Protein AF-A0A3P6GLX1-F1 (afdb_monomer)

Mean predicted aligned error: 12.39 Å

Radius of gyration: 55.73 Å; Cα contacts (8 Å, |Δi|>4): 19; chains: 1; bounding box: 108×52×129 Å

Organism: Brassica oleracea (NCBI:txid3712)

pLDDT: mean 86.8, std 13.29, range [44.25, 98.5]

Solvent-accessible surface area (backbone atoms only — not comparable to full-atom values): 8611 Å² total; per-residue (Å²): 135,62,63,68,69,73,46,64,57,94,87,66,90,51,85,85,71,49,76,80,91,70,99,66,77,58,97,87,57,76,80,86,78,82,82,73,90,82,83,82,83,84,66,81,52,72,65,57,53,51,51,52,54,51,50,52,46,57,52,50,53,51,53,50,52,55,50,51,52,52,53,49,53,56,50,50,51,55,52,49,56,49,60,71,50,43,64,61,55,50,51,57,48,50,55,50,49,55,55,52,49,50,55,49,50,56,49,48,56,64,70,42,75,82,54,86,93,62,95,45,71,69,58,49,50,49,51,54,49,49,66,73,63,61,77,129

Secondary structure (DSSP, 8-state):
--HHHHS--TT--SGGG---------TT-------S------SPPHHHHHHHHHHHHHHHHHHHHHHHHHHHHHHHHHHHHHHHHHHHHHHHHHHHHHHHHHHHHHHHHHHGGG-TT-S-HHHHHHHHHHHHHT--

Sequence (136 aa):
MTEAMIRKKPGMASVKDMPLLQDGPPPGGFAPVRYARRISNTGPSAMAIFLTVSGAFAWGMYQVGLGNKIRRALKEEKYAARRAILPILQAEEDERFVSEWKKYLDYEADVMKGCSGMESWRECLQFWSLDATGYW

Nearest PDB structures (foldseek):
  7a24-assembly1_Z  TM=6.753E-01  e=3.602E-14  Brassica oleracea
  8e73-assembly1_AM  TM=7.125E-01  e=2.327E-12  Vigna radiata

InterPro domains:
  IPR009346 GRIM-19 [PF06212] (20-118)
  IPR009346 GRIM-19 [PTHR12966] (12-120)

Structure (mmCIF, N/CA/C/O backbone):
data_AF-A0A3P6GLX1-F1
#
_entry.id   AF-A0A3P6GLX1-F1
#
loop_
_atom_site.group_PDB
_atom_site.id
_atom_site.type_symbol
_atom_site.label_atom_id
_atom_site.label_alt_id
_atom_site.label_comp_id
_atom_site.label_asym_id
_atom_site.label_entity_id
_atom_site.label_seq_id
_atom_site.pdbx_PDB_ins_code
_atom_site.Cartn_x
_atom_site.Cartn_y
_atom_site.Cartn_z
_atom_site.occupancy
_atom_site.B_iso_or_equiv
_atom_site.auth_seq_id
_atom_site.auth_comp_id
_atom_site.auth_asym_id
_atom_site.auth_atom_id
_atom_site.pdbx_PDB_model_num
ATOM 1 N N . MET A 1 1 ? 76.622 6.022 -59.044 1.00 57.56 1 MET A N 1
ATOM 2 C CA . MET A 1 1 ? 76.661 4.868 -59.978 1.00 57.56 1 MET A CA 1
ATOM 3 C C . MET A 1 1 ? 77.091 3.552 -59.304 1.00 57.56 1 MET A C 1
ATOM 5 O O . MET A 1 1 ? 77.441 2.615 -60.003 1.00 57.56 1 MET A O 1
ATOM 9 N N . THR A 1 2 ? 77.049 3.429 -57.970 1.00 74.19 2 THR A N 1
ATOM 10 C CA . THR A 1 2 ? 77.425 2.195 -57.240 1.00 74.19 2 THR A CA 1
ATOM 11 C C . THR A 1 2 ? 76.228 1.298 -56.919 1.00 74.19 2 THR A C 1
ATOM 13 O O . THR A 1 2 ? 76.377 0.087 -56.790 1.00 74.19 2 THR A O 1
ATOM 16 N N . GLU A 1 3 ? 75.020 1.862 -56.860 1.00 72.12 3 GLU A N 1
ATOM 17 C CA . GLU A 1 3 ? 73.797 1.122 -56.519 1.00 72.12 3 GLU A CA 1
ATOM 18 C C . GLU A 1 3 ? 73.474 -0.007 -57.506 1.00 72.12 3 GLU A C 1
ATOM 20 O O . GLU A 1 3 ? 72.994 -1.062 -57.096 1.00 72.12 3 GLU A O 1
ATOM 25 N N . ALA A 1 4 ? 73.823 0.167 -58.786 1.00 71.56 4 ALA A N 1
ATOM 26 C CA . ALA A 1 4 ? 73.645 -0.853 -59.819 1.00 71.56 4 ALA A CA 1
ATOM 27 C C . ALA A 1 4 ? 74.522 -2.100 -59.607 1.00 71.56 4 ALA A C 1
ATOM 29 O O . ALA A 1 4 ? 74.173 -3.182 -60.073 1.00 71.56 4 ALA A O 1
ATOM 30 N N . MET A 1 5 ? 75.644 -1.969 -58.892 1.00 76.25 5 MET A N 1
ATOM 31 C CA . MET A 1 5 ? 76.493 -3.107 -58.529 1.00 76.25 5 MET A CA 1
ATOM 32 C C . MET A 1 5 ? 75.988 -3.819 -57.270 1.00 76.25 5 MET A C 1
ATOM 34 O O . MET A 1 5 ? 76.141 -5.032 -57.158 1.00 76.25 5 MET A O 1
ATOM 38 N N . ILE A 1 6 ? 75.367 -3.078 -56.347 1.00 80.94 6 ILE A N 1
ATOM 39 C CA . ILE A 1 6 ? 74.858 -3.595 -55.069 1.00 80.94 6 ILE A CA 1
ATOM 40 C C . ILE A 1 6 ? 73.544 -4.363 -55.276 1.00 80.94 6 ILE A C 1
ATOM 42 O O . ILE A 1 6 ? 73.392 -5.481 -54.792 1.00 80.94 6 ILE A O 1
ATOM 46 N N . ARG A 1 7 ? 72.592 -3.797 -56.028 1.00 77.81 7 ARG A N 1
ATOM 47 C CA . ARG A 1 7 ? 71.271 -4.392 -56.306 1.00 77.81 7 ARG A CA 1
ATOM 48 C C . ARG A 1 7 ? 71.277 -5.153 -57.632 1.00 77.81 7 ARG A C 1
ATOM 50 O O . ARG A 1 7 ? 70.503 -4.873 -58.543 1.00 77.81 7 ARG A O 1
ATOM 57 N N . LYS A 1 8 ? 72.208 -6.091 -57.774 1.00 74.38 8 LYS A N 1
ATOM 58 C CA . LYS A 1 8 ? 72.431 -6.809 -59.031 1.00 74.38 8 LYS A CA 1
ATOM 59 C C . LYS A 1 8 ? 71.463 -7.988 -59.178 1.00 74.38 8 LYS A C 1
ATOM 61 O O . LYS A 1 8 ? 71.484 -8.912 -58.372 1.00 74.38 8 LYS A O 1
ATOM 66 N N . LYS A 1 9 ? 70.674 -7.996 -60.257 1.00 76.44 9 LYS A N 1
ATOM 67 C CA . LYS A 1 9 ? 69.899 -9.163 -60.718 1.00 76.44 9 LYS A CA 1
ATOM 68 C C . LYS A 1 9 ? 70.567 -9.757 -61.971 1.00 76.44 9 LYS A C 1
ATOM 70 O O . LYS A 1 9 ? 70.941 -8.986 -62.860 1.00 76.44 9 LYS A O 1
ATOM 75 N N . PRO A 1 10 ? 70.762 -11.085 -62.076 1.00 78.38 10 PRO A N 1
ATOM 76 C CA . PRO A 1 10 ? 71.322 -11.689 -63.287 1.00 78.38 10 PRO A CA 1
ATOM 77 C C . PRO A 1 10 ? 70.391 -11.441 -64.489 1.00 78.38 10 PRO A C 1
ATOM 79 O O . PRO A 1 10 ? 69.187 -11.666 -64.386 1.00 78.38 10 PRO A O 1
ATOM 82 N N . GLY A 1 11 ? 70.942 -10.953 -65.609 1.00 79.50 11 GLY A N 1
ATOM 83 C CA . GLY A 1 11 ? 70.190 -10.662 -66.844 1.00 79.50 11 GLY A CA 1
ATOM 84 C C . GLY A 1 11 ? 69.622 -9.238 -66.983 1.00 79.50 11 GLY A C 1
ATOM 85 O O . GLY A 1 11 ? 68.794 -9.003 -67.855 1.00 79.50 11 GLY A O 1
ATOM 86 N N . MET A 1 12 ? 70.037 -8.284 -66.143 1.00 75.19 12 MET A N 1
ATOM 87 C CA . MET A 1 12 ? 69.577 -6.888 -66.205 1.00 75.19 12 MET A CA 1
ATOM 88 C C . MET A 1 12 ? 70.183 -6.136 -67.409 1.00 75.19 12 MET A C 1
ATOM 90 O O . MET A 1 12 ? 71.401 -5.978 -67.479 1.00 75.19 12 MET A O 1
ATOM 94 N N . ALA A 1 13 ? 69.349 -5.655 -68.339 1.00 78.75 13 ALA A N 1
ATOM 95 C CA . ALA A 1 13 ? 69.786 -4.908 -69.529 1.00 78.75 13 ALA A CA 1
ATOM 96 C C . ALA A 1 13 ? 69.847 -3.382 -69.308 1.00 78.75 13 ALA A C 1
ATOM 98 O O . ALA A 1 13 ? 70.565 -2.677 -70.016 1.00 78.75 13 ALA A O 1
ATOM 99 N N . SER A 1 14 ? 69.106 -2.862 -68.323 1.00 80.12 14 SER A N 1
ATOM 100 C CA . SER A 1 14 ? 69.012 -1.433 -68.015 1.00 80.12 14 SER A CA 1
ATOM 101 C C . SER A 1 14 ? 68.905 -1.186 -66.512 1.00 80.12 14 SER A C 1
ATOM 103 O O . SER A 1 14 ? 68.399 -2.016 -65.763 1.00 80.12 14 SER A O 1
ATOM 105 N N . VAL A 1 15 ? 69.325 -0.002 -66.062 1.00 78.69 15 VAL A N 1
ATOM 106 C CA . VAL A 1 15 ? 69.258 0.428 -64.651 1.00 78.69 15 VAL A CA 1
ATOM 107 C C . VAL A 1 15 ? 67.816 0.442 -64.108 1.00 78.69 15 VAL A C 1
ATOM 109 O O . VAL A 1 15 ? 67.621 0.344 -62.901 1.00 78.69 15 VAL A O 1
ATOM 112 N N . LYS A 1 16 ? 66.801 0.525 -64.981 1.00 79.31 16 LYS A N 1
ATOM 113 C CA . LYS A 1 16 ? 65.377 0.548 -64.601 1.00 79.31 16 LYS A CA 1
ATOM 114 C C . LYS A 1 16 ? 64.847 -0.792 -64.077 1.00 79.31 16 LYS A C 1
ATOM 116 O O . LYS A 1 16 ? 63.905 -0.787 -63.296 1.00 79.31 16 LYS A O 1
ATOM 121 N N . ASP A 1 17 ? 65.468 -1.909 -64.452 1.00 78.19 17 ASP A N 1
ATOM 122 C CA . ASP A 1 17 ? 65.006 -3.263 -64.099 1.00 78.19 17 ASP A CA 1
ATOM 123 C C . ASP A 1 17 ? 65.614 -3.775 -62.781 1.00 78.19 17 ASP A C 1
ATOM 125 O O . ASP A 1 17 ? 65.635 -4.975 -62.487 1.00 78.19 17 ASP A O 1
ATOM 129 N N . MET A 1 18 ? 66.152 -2.851 -61.986 1.00 81.12 18 MET A N 1
ATOM 130 C CA . MET A 1 18 ? 66.782 -3.133 -60.709 1.00 81.12 18 MET A CA 1
ATOM 131 C C . MET A 1 18 ? 65.745 -3.659 -59.702 1.00 81.12 18 MET A C 1
ATOM 133 O O . MET A 1 18 ? 64.673 -3.069 -59.560 1.00 81.12 18 MET A O 1
ATOM 137 N N . PRO A 1 19 ? 66.037 -4.749 -58.970 1.00 81.31 19 PRO A N 1
ATOM 138 C CA . PRO A 1 19 ? 65.119 -5.287 -57.977 1.00 81.31 19 PRO A CA 1
ATOM 139 C C . PRO A 1 19 ? 64.923 -4.286 -56.833 1.00 81.31 19 PRO A C 1
ATOM 141 O O . PRO A 1 19 ? 65.879 -3.879 -56.169 1.00 81.31 19 PRO A O 1
ATOM 144 N N . LEU A 1 20 ? 63.665 -3.923 -56.595 1.00 82.38 20 LEU A N 1
ATOM 145 C CA . LEU A 1 20 ? 63.241 -3.065 -55.498 1.00 82.38 20 LEU A CA 1
ATOM 146 C C . LEU A 1 20 ? 62.223 -3.833 -54.653 1.00 82.38 20 LEU A C 1
ATOM 148 O O . LEU A 1 20 ? 61.049 -3.919 -55.001 1.00 82.38 20 LEU A O 1
ATOM 152 N N . LEU A 1 21 ? 62.695 -4.425 -53.558 1.00 82.75 21 LEU A N 1
ATOM 153 C CA . LEU A 1 21 ? 61.842 -5.057 -52.558 1.00 82.75 21 LEU A CA 1
ATOM 154 C C . LEU A 1 21 ? 61.675 -4.059 -51.412 1.00 82.75 21 LEU A C 1
ATOM 156 O O . LEU A 1 21 ? 62.609 -3.827 -50.648 1.00 82.75 21 LEU A O 1
ATOM 160 N N . GLN A 1 22 ? 60.522 -3.398 -51.383 1.00 87.38 22 GLN A N 1
ATOM 161 C CA . GLN A 1 22 ? 60.124 -2.474 -50.323 1.00 87.38 22 GLN A CA 1
ATOM 162 C C . GLN A 1 22 ? 59.045 -3.128 -49.467 1.00 87.38 22 GLN A C 1
ATOM 164 O O . GLN A 1 22 ? 58.213 -3.874 -49.988 1.00 87.38 22 GLN A O 1
ATOM 169 N N . ASP A 1 23 ? 59.040 -2.816 -48.173 1.00 88.31 23 ASP A N 1
ATOM 170 C CA . ASP A 1 23 ? 57.949 -3.206 -47.289 1.00 88.31 23 ASP A CA 1
ATOM 171 C C . ASP A 1 23 ? 56.679 -2.467 -47.718 1.00 88.31 23 ASP A C 1
ATOM 173 O O . ASP A 1 23 ? 56.589 -1.239 -47.657 1.00 88.31 23 ASP A O 1
ATOM 177 N N . GLY A 1 24 ? 55.705 -3.227 -48.205 1.00 86.69 24 GLY A N 1
ATOM 178 C CA . GLY A 1 24 ? 54.438 -2.716 -48.702 1.00 86.69 24 GLY A CA 1
ATOM 179 C C . GLY A 1 24 ? 53.264 -3.501 -48.132 1.00 86.69 24 GLY A C 1
ATOM 180 O O . GLY A 1 24 ? 53.444 -4.609 -47.616 1.00 86.69 24 GLY A O 1
ATOM 181 N N . PRO A 1 25 ? 52.041 -2.950 -48.211 1.00 88.50 25 PRO A N 1
ATOM 182 C CA . PRO A 1 25 ? 50.855 -3.721 -47.884 1.00 88.50 25 PRO A CA 1
ATOM 183 C C . PRO A 1 25 ? 50.773 -4.955 -48.798 1.00 88.50 25 PRO A C 1
ATOM 185 O O . PRO A 1 25 ? 51.191 -4.891 -49.960 1.00 88.50 25 PRO A O 1
ATOM 188 N N . PRO A 1 26 ? 50.221 -6.077 -48.304 1.00 90.00 26 PRO A N 1
ATOM 189 C CA . PRO A 1 26 ? 50.026 -7.257 -49.131 1.00 90.00 26 PRO A CA 1
ATOM 190 C C . PRO A 1 26 ? 49.143 -6.914 -50.343 1.00 90.00 26 PRO A C 1
ATOM 192 O O . PRO A 1 26 ? 48.300 -6.011 -50.254 1.00 90.00 26 PRO A O 1
ATOM 195 N N . PRO A 1 27 ? 49.293 -7.625 -51.475 1.00 85.00 27 PRO A N 1
ATOM 196 C CA . PRO A 1 27 ? 48.411 -7.446 -52.622 1.00 85.00 27 PRO A CA 1
ATOM 197 C C . PRO A 1 27 ? 46.969 -7.773 -52.197 1.00 85.00 27 PRO A C 1
ATOM 199 O O . PRO A 1 27 ? 46.638 -8.927 -51.948 1.00 85.00 27 PRO A O 1
ATOM 202 N N . GLY A 1 28 ? 46.133 -6.739 -52.045 1.00 89.31 28 GLY A N 1
ATOM 203 C CA . GLY A 1 28 ? 44.780 -6.831 -51.470 1.00 89.31 28 GLY A CA 1
ATOM 204 C C . GLY A 1 28 ? 44.517 -5.920 -50.260 1.00 89.31 28 GLY A C 1
ATOM 205 O O . GLY A 1 28 ? 43.362 -5.730 -49.891 1.00 89.31 28 GLY A O 1
ATOM 206 N N . GLY A 1 29 ? 45.552 -5.298 -49.684 1.00 90.38 29 GLY A N 1
ATOM 207 C CA . GLY A 1 29 ? 45.422 -4.351 -48.570 1.00 90.38 29 GLY A CA 1
ATOM 208 C C . GLY A 1 29 ? 45.100 -5.003 -47.216 1.00 90.38 29 GLY A C 1
ATOM 209 O O . GLY A 1 29 ? 45.046 -6.223 -47.084 1.00 90.38 29 GLY A O 1
ATOM 210 N N . PHE A 1 30 ? 44.911 -4.177 -46.181 1.00 90.38 30 PHE A N 1
ATOM 211 C CA . PHE A 1 30 ? 44.520 -4.638 -44.842 1.00 90.38 30 PHE A CA 1
ATOM 212 C C . PHE A 1 30 ? 43.000 -4.666 -44.678 1.00 90.38 30 PHE A C 1
ATOM 214 O O . PHE A 1 30 ? 42.277 -3.890 -45.304 1.00 90.38 30 PHE A O 1
ATOM 221 N N . ALA A 1 31 ? 42.517 -5.529 -43.782 1.00 92.06 31 ALA A N 1
ATOM 222 C CA . ALA A 1 31 ? 41.110 -5.544 -43.407 1.00 92.06 31 ALA A CA 1
ATOM 223 C C . ALA A 1 31 ? 40.671 -4.162 -42.877 1.00 92.06 31 ALA A C 1
ATOM 225 O O . ALA A 1 31 ? 41.442 -3.501 -42.172 1.00 92.06 31 ALA A O 1
ATOM 226 N N . PRO A 1 32 ? 39.438 -3.718 -43.177 1.00 91.50 32 PRO A N 1
ATOM 227 C CA . PRO A 1 32 ? 38.964 -2.409 -42.756 1.00 91.50 32 PRO A CA 1
ATOM 228 C C . PRO A 1 32 ? 38.862 -2.345 -41.229 1.00 91.50 32 PRO A C 1
ATOM 230 O O . PRO A 1 32 ? 37.981 -2.949 -40.610 1.00 91.50 32 PRO A O 1
ATOM 233 N N . VAL A 1 33 ? 39.764 -1.582 -40.615 1.00 92.69 33 VAL A N 1
ATOM 234 C CA . VAL A 1 33 ? 39.764 -1.350 -39.171 1.00 92.69 33 VAL A CA 1
ATOM 235 C C . VAL A 1 33 ? 38.644 -0.373 -38.829 1.00 92.69 33 VAL A C 1
ATOM 237 O O . VAL A 1 33 ? 38.583 0.756 -39.319 1.00 92.69 33 VAL A O 1
ATOM 240 N N . ARG A 1 34 ? 37.726 -0.807 -37.967 1.00 90.88 34 ARG A N 1
ATOM 241 C CA . ARG A 1 34 ? 36.611 0.026 -37.513 1.00 90.88 34 ARG A CA 1
ATOM 242 C C . ARG A 1 34 ? 37.109 0.945 -36.401 1.00 90.88 34 ARG A C 1
ATOM 244 O O . ARG A 1 34 ? 37.342 0.492 -35.289 1.00 90.88 34 ARG A O 1
ATOM 251 N N . TYR A 1 35 ? 37.244 2.230 -36.703 1.00 91.88 35 TYR A N 1
ATOM 252 C CA . TYR A 1 35 ? 37.745 3.239 -35.762 1.00 91.88 35 TYR A CA 1
ATOM 253 C C . TYR A 1 35 ? 36.630 3.943 -34.968 1.00 91.88 35 TYR A C 1
ATOM 255 O O . TYR A 1 35 ? 36.879 4.533 -33.920 1.00 91.88 35 TYR A O 1
ATOM 263 N N . ALA A 1 36 ? 35.389 3.902 -35.464 1.00 94.81 36 ALA A N 1
ATOM 264 C CA . ALA A 1 36 ? 34.270 4.617 -34.862 1.00 94.81 36 ALA A CA 1
ATOM 265 C C . ALA A 1 36 ? 33.631 3.843 -33.700 1.00 94.81 36 ALA A C 1
ATOM 267 O O . ALA A 1 36 ? 33.381 2.636 -33.787 1.00 94.81 36 ALA A O 1
ATOM 268 N N . ARG A 1 37 ? 33.275 4.577 -32.639 1.00 93.19 37 ARG A N 1
ATOM 269 C CA . ARG A 1 37 ? 32.518 4.045 -31.502 1.00 93.19 37 ARG A CA 1
ATOM 270 C C . ARG A 1 37 ? 31.100 3.657 -31.936 1.00 93.19 37 ARG A C 1
ATOM 272 O O . ARG A 1 37 ? 30.406 4.443 -32.572 1.00 93.19 37 ARG A O 1
ATOM 279 N N . ARG A 1 38 ? 30.647 2.466 -31.531 1.00 90.06 38 ARG A N 1
ATOM 280 C CA . ARG A 1 38 ? 29.269 1.989 -31.732 1.00 90.06 38 ARG A CA 1
ATOM 281 C C . ARG A 1 38 ? 28.636 1.652 -30.392 1.00 90.06 38 ARG A C 1
ATOM 283 O O . ARG A 1 38 ? 28.861 0.573 -29.860 1.00 90.06 38 ARG A O 1
ATOM 290 N N . ILE A 1 39 ? 27.863 2.592 -29.858 1.00 91.75 39 ILE A N 1
ATOM 291 C CA . ILE A 1 39 ? 27.000 2.348 -28.701 1.00 91.75 39 ILE A CA 1
ATOM 292 C C . ILE A 1 39 ? 25.615 2.013 -29.246 1.00 91.75 39 ILE A C 1
ATOM 294 O O . ILE A 1 39 ? 25.024 2.803 -29.981 1.00 91.75 39 ILE A O 1
ATOM 298 N N . SER A 1 40 ? 25.120 0.821 -28.931 1.00 89.44 40 SER A N 1
ATOM 299 C CA . SER A 1 40 ? 23.777 0.390 -29.305 1.00 89.44 40 SER A CA 1
ATOM 300 C C . SER A 1 40 ? 22.745 0.967 -28.337 1.00 89.44 40 SER A C 1
ATOM 302 O O . SER A 1 40 ? 22.758 0.633 -27.156 1.00 89.44 40 SER A O 1
ATOM 304 N N . ASN A 1 41 ? 21.804 1.762 -28.846 1.00 88.62 41 ASN A N 1
ATOM 305 C CA . ASN A 1 41 ? 20.640 2.234 -28.089 1.00 88.62 41 ASN A CA 1
ATOM 306 C C . ASN A 1 41 ? 19.436 1.304 -28.306 1.00 88.62 41 ASN A C 1
ATOM 308 O O . ASN A 1 41 ? 18.339 1.752 -28.622 1.00 88.62 41 ASN A O 1
ATOM 312 N N . THR A 1 42 ? 19.640 -0.006 -28.174 1.00 88.88 42 THR A N 1
ATOM 313 C CA . THR A 1 42 ? 18.614 -1.045 -28.396 1.00 88.88 42 THR A CA 1
ATOM 314 C C . THR A 1 42 ? 17.666 -1.217 -27.203 1.00 88.88 42 THR A C 1
ATOM 316 O O . THR A 1 42 ? 17.112 -2.293 -26.994 1.00 88.88 42 THR A O 1
ATOM 319 N N . GLY A 1 43 ? 17.501 -0.171 -26.391 1.00 92.94 43 GLY A N 1
ATOM 320 C CA . GLY A 1 43 ? 16.549 -0.162 -25.288 1.00 92.94 43 GLY A CA 1
ATOM 321 C C . GLY A 1 43 ? 15.103 -0.022 -25.777 1.00 92.94 43 GLY A C 1
ATOM 322 O O . GLY A 1 43 ? 14.868 0.391 -26.917 1.00 92.94 43 GLY A O 1
ATOM 323 N N . PRO A 1 44 ? 14.121 -0.344 -24.919 1.00 92.88 44 PRO A N 1
ATOM 324 C CA . PRO A 1 44 ? 12.722 -0.085 -25.221 1.00 92.88 44 PRO A CA 1
ATOM 325 C C . PRO A 1 44 ? 12.503 1.409 -25.480 1.00 92.88 44 PRO A C 1
ATOM 327 O O . PRO A 1 44 ? 13.110 2.269 -24.838 1.00 92.88 44 PRO A O 1
ATOM 330 N N . SER A 1 45 ? 11.625 1.717 -26.435 1.00 95.06 45 SER A N 1
ATOM 331 C CA . SER A 1 45 ? 11.277 3.100 -26.754 1.00 95.06 45 SER A CA 1
ATOM 332 C C . SER A 1 45 ? 10.650 3.797 -25.540 1.00 95.06 45 SER A C 1
ATOM 334 O O . SER A 1 45 ? 10.026 3.155 -24.692 1.00 95.06 45 SER A O 1
ATOM 336 N N . ALA A 1 46 ? 10.768 5.125 -25.467 1.00 95.00 46 ALA A N 1
ATOM 337 C CA . ALA A 1 46 ? 10.205 5.907 -24.361 1.00 95.00 46 ALA A CA 1
ATOM 338 C C . ALA A 1 46 ?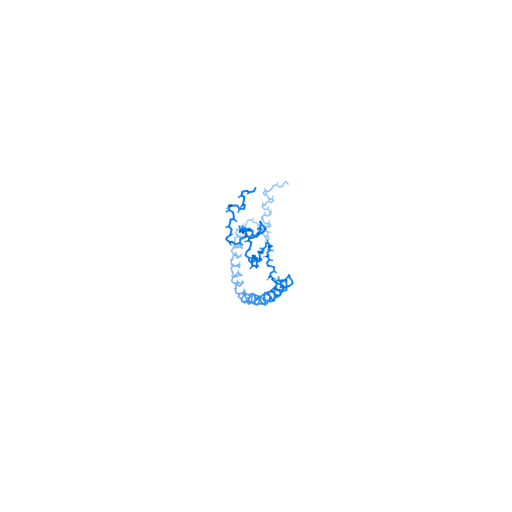 8.705 5.624 -24.149 1.00 95.00 46 ALA A C 1
ATOM 340 O O . ALA A 1 46 ? 8.250 5.458 -23.019 1.00 95.00 46 ALA A O 1
ATOM 341 N N . MET A 1 47 ? 7.955 5.480 -25.245 1.00 97.25 47 MET A N 1
ATOM 342 C CA . MET A 1 47 ? 6.535 5.132 -25.200 1.00 97.25 47 MET A CA 1
ATOM 343 C C . MET A 1 47 ? 6.287 3.723 -24.665 1.00 97.25 47 MET A C 1
ATOM 345 O O . MET A 1 47 ? 5.352 3.534 -23.893 1.00 97.25 47 MET A O 1
ATOM 349 N N . ALA A 1 48 ? 7.121 2.742 -25.022 1.00 96.88 48 ALA A N 1
ATOM 350 C CA . ALA A 1 48 ? 6.988 1.390 -24.488 1.00 96.88 48 ALA A CA 1
ATOM 351 C C . ALA A 1 48 ? 7.179 1.377 -22.964 1.00 96.88 48 ALA A C 1
ATOM 353 O O . ALA A 1 48 ? 6.385 0.766 -22.250 1.00 96.88 48 ALA A O 1
ATOM 354 N N . ILE A 1 49 ? 8.174 2.110 -22.454 1.00 97.44 49 ILE A N 1
ATOM 355 C CA . ILE A 1 49 ? 8.405 2.248 -21.009 1.00 97.44 49 ILE A CA 1
ATOM 356 C C . ILE A 1 49 ? 7.199 2.923 -20.345 1.00 97.44 49 ILE A C 1
ATOM 358 O O . ILE A 1 49 ? 6.659 2.402 -19.370 1.00 97.44 49 ILE A O 1
ATOM 362 N N . PHE A 1 50 ? 6.738 4.046 -20.900 1.00 97.75 50 PHE A N 1
ATOM 363 C CA . PHE A 1 50 ? 5.622 4.806 -20.342 1.00 97.75 50 PHE A CA 1
ATOM 364 C C . PHE A 1 50 ? 4.327 3.989 -20.277 1.00 97.75 50 PHE A C 1
ATOM 366 O O . PHE A 1 50 ? 3.667 3.964 -19.238 1.00 97.75 50 PHE A O 1
ATOM 373 N N . LEU A 1 51 ? 3.976 3.286 -21.356 1.00 98.25 51 LEU A N 1
ATOM 374 C CA . LEU A 1 51 ? 2.774 2.454 -21.402 1.00 98.25 51 LEU A CA 1
ATOM 375 C C . LEU A 1 51 ? 2.869 1.259 -20.456 1.00 98.25 51 LEU A C 1
ATOM 377 O O . LEU A 1 51 ? 1.883 0.926 -19.806 1.00 98.25 51 LEU A O 1
ATOM 381 N N . THR A 1 52 ? 4.051 0.654 -20.325 1.00 98.12 52 THR A N 1
ATOM 382 C CA . THR A 1 52 ? 4.253 -0.465 -19.394 1.00 98.12 52 THR A CA 1
ATOM 383 C C . THR A 1 52 ? 4.045 -0.013 -17.952 1.00 98.12 52 THR A C 1
ATOM 385 O O . THR A 1 52 ? 3.294 -0.642 -17.209 1.00 98.12 52 THR A O 1
ATOM 388 N N . VAL A 1 53 ? 4.652 1.112 -17.562 1.00 98.19 53 VAL A N 1
ATOM 389 C CA . VAL A 1 53 ? 4.507 1.663 -16.207 1.00 98.19 53 VAL A CA 1
ATOM 390 C C . VAL A 1 53 ? 3.069 2.109 -15.949 1.00 98.19 53 VAL A C 1
ATOM 392 O O . VAL A 1 53 ? 2.497 1.766 -14.917 1.00 98.19 53 VAL A O 1
ATOM 395 N N . SER A 1 54 ? 2.456 2.819 -16.896 1.00 97.81 54 SER A N 1
ATOM 396 C CA . SER A 1 54 ? 1.073 3.291 -16.763 1.00 97.81 54 SER A CA 1
ATOM 397 C C . SER A 1 54 ? 0.080 2.130 -16.688 1.00 97.81 54 SER A C 1
ATOM 399 O O . SER A 1 54 ? -0.838 2.156 -15.872 1.00 97.81 54 SER A O 1
ATOM 401 N N . GLY A 1 55 ? 0.284 1.082 -17.490 1.00 98.25 55 GLY A N 1
ATOM 402 C CA . GLY A 1 55 ? -0.534 -0.129 -17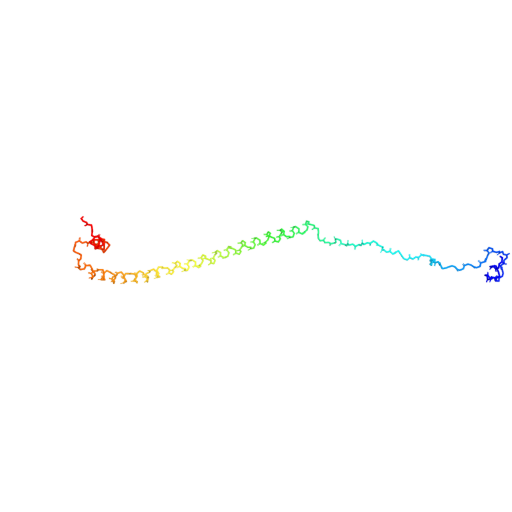.469 1.00 98.25 55 GLY A CA 1
ATOM 403 C C . GLY A 1 55 ? -0.389 -0.904 -16.159 1.00 98.25 55 GLY 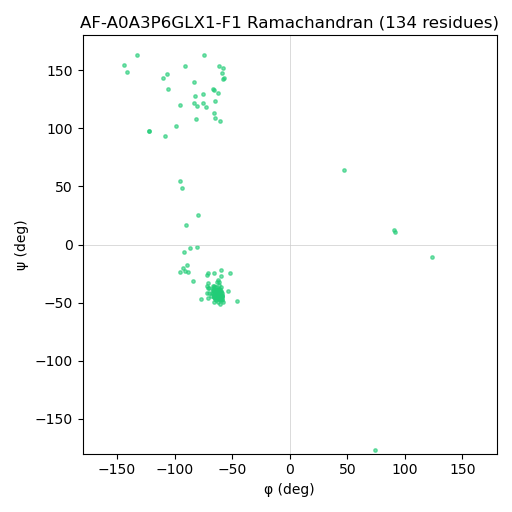A C 1
ATOM 404 O O . GLY A 1 55 ? -1.393 -1.273 -15.550 1.00 98.25 55 GLY A O 1
ATOM 405 N N . ALA A 1 56 ? 0.844 -1.078 -15.674 1.00 98.19 56 ALA A N 1
ATOM 406 C CA . ALA A 1 56 ? 1.105 -1.698 -14.378 1.00 98.19 56 ALA A CA 1
ATOM 407 C C . ALA A 1 56 ? 0.470 -0.901 -13.228 1.00 98.19 56 ALA A C 1
ATOM 409 O O . ALA A 1 56 ? -0.120 -1.491 -12.324 1.00 98.19 56 ALA A O 1
ATOM 410 N N . PHE A 1 57 ? 0.532 0.432 -13.283 1.00 98.25 57 PHE A N 1
ATOM 411 C CA . PHE A 1 57 ? -0.097 1.302 -12.294 1.00 98.25 57 PHE A CA 1
ATOM 412 C C . PHE A 1 57 ? -1.625 1.194 -12.319 1.00 98.25 57 PHE A C 1
ATOM 414 O O . PHE A 1 57 ? -2.236 0.976 -11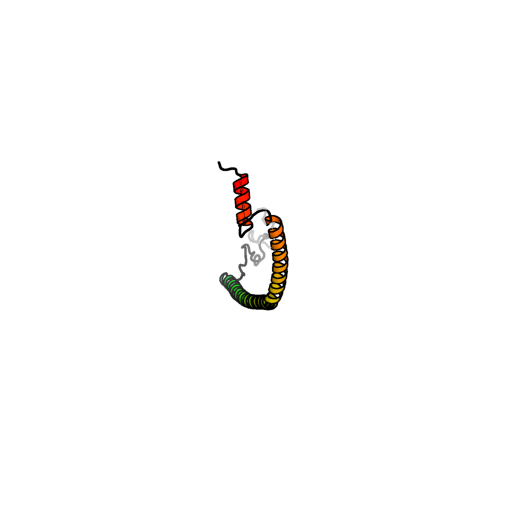.274 1.00 98.25 57 PHE A O 1
ATOM 421 N N . ALA A 1 58 ? -2.247 1.289 -13.497 1.00 98.31 58 ALA A N 1
ATOM 422 C CA . ALA A 1 58 ? -3.698 1.181 -13.639 1.00 98.31 58 ALA A CA 1
ATOM 423 C C . ALA A 1 58 ? -4.218 -0.166 -13.109 1.00 98.31 58 ALA A C 1
ATOM 425 O O . ALA A 1 58 ? -5.181 -0.210 -12.339 1.00 98.31 58 ALA A O 1
ATOM 426 N N . TRP A 1 59 ? -3.534 -1.261 -13.450 1.00 98.12 59 TRP A N 1
ATOM 427 C CA . TRP A 1 59 ? -3.860 -2.588 -12.933 1.00 98.12 59 TRP A CA 1
ATOM 428 C C . TRP A 1 59 ? -3.621 -2.711 -11.423 1.00 98.12 59 TRP A C 1
ATOM 430 O O . TRP A 1 59 ? -4.463 -3.244 -10.698 1.00 98.12 59 TRP A O 1
ATOM 440 N N . GLY A 1 60 ? -2.504 -2.180 -10.922 1.00 98.38 60 GLY A N 1
ATOM 441 C CA . GLY A 1 60 ? -2.194 -2.168 -9.494 1.00 98.38 60 GLY A CA 1
ATOM 442 C C . GLY A 1 60 ? -3.263 -1.436 -8.682 1.00 98.38 60 GLY A C 1
ATOM 443 O O . GLY A 1 60 ? -3.743 -1.956 -7.676 1.00 98.38 60 GLY A O 1
ATOM 444 N N . MET A 1 61 ? -3.713 -0.275 -9.158 1.00 98.12 61 MET A N 1
ATOM 445 C CA . MET A 1 61 ? -4.774 0.497 -8.509 1.00 98.12 61 MET A CA 1
ATOM 446 C C . MET A 1 61 ? -6.119 -0.231 -8.514 1.00 98.12 61 MET A C 1
ATOM 448 O O . MET A 1 61 ? -6.845 -0.180 -7.518 1.00 98.12 61 MET A O 1
ATOM 452 N N . TYR A 1 62 ? -6.432 -0.966 -9.583 1.00 97.94 62 TYR A N 1
ATOM 453 C CA . TYR A 1 62 ? -7.613 -1.827 -9.624 1.00 97.94 62 TYR A CA 1
ATOM 454 C C . TYR A 1 62 ? -7.564 -2.920 -8.541 1.00 97.94 62 TYR A C 1
ATOM 456 O O . TYR A 1 62 ? -8.512 -3.073 -7.766 1.00 97.94 62 TYR A O 1
ATOM 464 N N . GLN A 1 63 ? -6.432 -3.618 -8.413 1.00 97.94 63 GLN A N 1
ATOM 465 C CA . GLN A 1 63 ? -6.239 -4.652 -7.388 1.00 97.94 63 GLN A CA 1
ATOM 466 C C . GLN A 1 63 ? -6.290 -4.088 -5.961 1.00 97.94 63 GLN A C 1
ATOM 468 O O . GLN A 1 63 ? -6.908 -4.680 -5.074 1.00 97.94 63 GLN A O 1
ATOM 473 N N . VAL A 1 64 ? -5.714 -2.903 -5.733 1.00 98.38 64 VAL A N 1
ATOM 474 C CA . VAL A 1 64 ? -5.823 -2.194 -4.447 1.00 98.38 64 VAL A CA 1
ATOM 475 C C . VAL A 1 64 ? -7.284 -1.872 -4.117 1.00 98.38 64 VAL A C 1
ATOM 477 O O . VAL A 1 64 ? -7.701 -2.041 -2.970 1.00 98.38 64 VAL A O 1
ATOM 480 N N . GLY A 1 65 ? -8.085 -1.467 -5.106 1.00 98.12 65 GLY A N 1
ATOM 481 C CA . GLY A 1 65 ? -9.522 -1.238 -4.941 1.00 98.12 65 GLY A CA 1
ATOM 482 C C . GLY A 1 65 ? -10.272 -2.487 -4.469 1.00 98.12 65 GLY A C 1
ATOM 483 O O . GLY A 1 65 ? -11.026 -2.427 -3.492 1.00 98.12 65 GLY A O 1
ATOM 484 N N . LEU A 1 66 ? -10.008 -3.636 -5.099 1.00 98.12 66 LEU A N 1
ATOM 485 C CA . LEU A 1 66 ? -10.568 -4.927 -4.682 1.00 98.12 66 LEU A CA 1
ATOM 486 C C . LEU A 1 66 ? -10.140 -5.295 -3.254 1.00 98.12 66 LEU A C 1
ATOM 488 O O . LEU A 1 66 ? -10.981 -5.640 -2.421 1.00 98.12 66 LEU A O 1
ATOM 492 N N . GLY A 1 67 ? -8.852 -5.140 -2.936 1.00 98.25 67 GLY A N 1
ATOM 493 C CA . GLY A 1 67 ? -8.325 -5.388 -1.595 1.00 98.25 67 GLY A CA 1
ATOM 494 C C . GLY A 1 67 ? -8.968 -4.497 -0.528 1.00 98.25 67 GLY A C 1
ATOM 495 O O . GLY A 1 67 ? -9.316 -4.969 0.554 1.00 98.25 67 GLY A O 1
ATOM 496 N N . ASN A 1 68 ? -9.199 -3.219 -0.831 1.00 98.25 68 ASN A N 1
ATOM 497 C CA . ASN A 1 68 ? -9.857 -2.288 0.085 1.00 98.25 68 ASN A CA 1
ATOM 498 C C . ASN A 1 68 ? -11.320 -2.659 0.345 1.00 98.25 68 ASN A C 1
ATOM 500 O O . ASN A 1 68 ? -11.780 -2.531 1.482 1.00 98.25 68 ASN A O 1
ATOM 504 N N . LYS A 1 69 ? -12.034 -3.172 -0.665 1.00 98.12 69 LYS A N 1
ATOM 505 C CA . LYS A 1 69 ? -13.401 -3.684 -0.497 1.00 98.12 69 LYS A CA 1
ATOM 506 C C . LYS A 1 69 ? -13.435 -4.855 0.488 1.00 98.12 69 LYS A C 1
ATOM 508 O O . LYS A 1 69 ? -14.242 -4.846 1.413 1.00 98.12 69 LYS A O 1
ATOM 513 N N . ILE A 1 70 ? -12.508 -5.804 0.348 1.00 98.25 70 ILE A N 1
ATOM 514 C CA . ILE A 1 70 ? -12.383 -6.951 1.262 1.00 98.25 70 ILE A CA 1
ATOM 515 C C . ILE A 1 70 ? -12.034 -6.477 2.679 1.00 98.25 70 ILE A C 1
ATOM 517 O O . ILE A 1 70 ? -12.679 -6.876 3.646 1.00 98.25 70 ILE A O 1
ATOM 521 N N . ARG A 1 71 ? -11.065 -5.562 2.825 1.00 98.12 71 ARG A N 1
ATOM 522 C CA . ARG A 1 71 ? -10.702 -4.996 4.138 1.00 98.12 71 ARG A CA 1
ATOM 523 C C . ARG A 1 71 ? -11.870 -4.276 4.807 1.00 98.12 71 ARG A C 1
ATOM 525 O O . ARG A 1 71 ? -11.979 -4.329 6.030 1.00 98.12 71 ARG A O 1
ATOM 532 N N . ARG A 1 72 ? -12.715 -3.578 4.040 1.00 98.31 72 ARG A N 1
ATOM 533 C CA . ARG A 1 72 ? -13.918 -2.929 4.576 1.00 98.31 72 ARG A CA 1
ATOM 534 C C . ARG A 1 72 ? -14.913 -3.974 5.084 1.00 98.31 72 ARG A C 1
ATOM 536 O O . ARG A 1 72 ? -15.349 -3.832 6.219 1.00 98.31 72 ARG A O 1
ATOM 543 N N . ALA A 1 73 ? -15.163 -5.041 4.325 1.00 98.25 73 ALA A N 1
ATOM 544 C CA . ALA A 1 73 ? -16.040 -6.131 4.758 1.00 98.25 73 ALA A CA 1
ATOM 545 C C . ALA A 1 73 ? -15.553 -6.788 6.067 1.00 98.25 73 ALA A C 1
ATOM 547 O O . ALA A 1 73 ? -16.323 -6.926 7.011 1.00 98.25 73 ALA A O 1
ATOM 548 N N . LEU A 1 74 ? -14.252 -7.078 6.186 1.00 98.38 74 LEU A N 1
ATOM 549 C CA . LEU A 1 74 ? -13.669 -7.630 7.421 1.00 98.38 74 LEU A CA 1
ATOM 550 C C . LEU A 1 74 ? -13.776 -6.665 8.616 1.00 98.38 74 LEU A C 1
ATOM 552 O O . LEU A 1 74 ? -13.981 -7.076 9.759 1.00 98.38 74 LEU A O 1
ATOM 556 N N . LYS A 1 75 ? -13.633 -5.354 8.380 1.00 98.44 75 LYS A N 1
ATOM 557 C CA . LYS A 1 75 ? -13.843 -4.346 9.431 1.00 98.44 75 LYS A CA 1
ATOM 558 C C . LYS A 1 75 ? -15.305 -4.285 9.859 1.00 98.44 75 LYS A C 1
ATOM 560 O O . LYS A 1 75 ? -15.572 -4.181 11.052 1.00 98.44 75 LYS A O 1
ATOM 565 N N . GLU A 1 76 ? -16.232 -4.347 8.912 1.00 98.44 76 GLU A N 1
ATOM 566 C CA . GLU A 1 76 ? -17.669 -4.370 9.185 1.00 98.44 76 GLU A CA 1
ATOM 567 C C . GLU A 1 76 ? -18.063 -5.600 10.002 1.00 98.44 76 GLU A C 1
ATOM 569 O O . GLU A 1 76 ? -18.788 -5.450 10.984 1.00 98.44 76 GLU A O 1
ATOM 574 N N . GLU A 1 77 ? -17.509 -6.772 9.684 1.00 98.31 77 GLU A N 1
ATOM 575 C CA . GLU A 1 77 ? -17.667 -7.997 10.474 1.00 98.31 77 GLU A CA 1
ATOM 576 C C . GLU A 1 77 ? -17.180 -7.797 11.917 1.00 98.31 77 GLU A C 1
ATOM 578 O O . GLU A 1 77 ? -17.925 -8.027 12.872 1.00 98.31 77 GLU A O 1
ATOM 583 N N . LYS A 1 78 ? -15.971 -7.248 12.100 1.00 98.38 78 LYS A N 1
ATOM 584 C CA . LYS A 1 78 ? -15.436 -6.925 13.433 1.00 98.38 78 LYS A CA 1
ATOM 585 C C . LYS A 1 78 ? -16.335 -5.952 14.203 1.00 98.38 78 LYS A C 1
ATOM 587 O O . LYS A 1 78 ? -16.535 -6.112 15.408 1.00 98.38 78 LYS A O 1
ATOM 592 N N . TYR A 1 79 ? -16.863 -4.923 13.541 1.00 98.38 79 TYR A N 1
ATOM 593 C CA . TYR A 1 79 ? -17.779 -3.973 14.174 1.00 98.38 79 TYR A CA 1
ATOM 594 C C . TYR A 1 79 ? -19.146 -4.589 14.474 1.00 98.38 79 TYR A C 1
ATOM 596 O O . TYR A 1 79 ? -19.767 -4.212 15.463 1.00 98.38 79 TYR A O 1
ATOM 604 N N . ALA A 1 80 ? -19.633 -5.513 13.648 1.00 98.44 80 ALA A N 1
ATOM 605 C CA . ALA A 1 80 ? -20.858 -6.257 13.914 1.00 98.44 80 ALA A CA 1
ATOM 606 C C . ALA A 1 80 ? -20.698 -7.152 15.151 1.00 98.44 80 ALA A C 1
ATOM 608 O O . ALA A 1 80 ? -21.520 -7.065 16.060 1.00 98.44 80 ALA A O 1
ATOM 609 N N . ALA A 1 81 ? -19.594 -7.900 15.249 1.00 98.06 81 ALA A N 1
ATOM 610 C CA . ALA A 1 81 ? -19.284 -8.721 16.420 1.00 98.06 81 ALA A CA 1
ATOM 611 C C . ALA A 1 81 ? -19.201 -7.884 17.708 1.00 98.06 81 ALA A C 1
ATOM 613 O O . ALA A 1 81 ? -19.781 -8.244 18.729 1.00 98.06 81 ALA A O 1
ATOM 614 N N . ARG A 1 82 ? -18.548 -6.714 17.654 1.00 98.12 82 ARG A N 1
ATOM 615 C CA . ARG A 1 82 ? -18.501 -5.784 18.795 1.00 98.12 82 ARG A CA 1
ATOM 616 C C . ARG A 1 82 ? -19.882 -5.281 19.198 1.00 98.12 82 ARG A C 1
ATOM 618 O O . ARG A 1 82 ? -20.191 -5.284 20.381 1.00 98.12 82 ARG A O 1
ATOM 625 N N . ARG A 1 83 ? -20.709 -4.870 18.232 1.00 97.75 83 ARG A N 1
ATOM 626 C CA . ARG A 1 83 ? -22.078 -4.399 18.501 1.00 97.75 83 ARG A CA 1
ATOM 627 C C . ARG A 1 83 ? -22.949 -5.480 19.138 1.00 97.75 83 ARG A C 1
ATOM 629 O O . ARG A 1 83 ? -23.767 -5.147 19.982 1.00 97.75 83 ARG A O 1
ATOM 636 N N . ALA A 1 84 ? -22.751 -6.745 18.768 1.00 97.81 84 ALA A N 1
ATOM 637 C CA . ALA A 1 84 ? -23.494 -7.861 19.348 1.00 97.81 84 ALA A CA 1
ATOM 638 C C . ALA A 1 84 ? -23.164 -8.094 20.834 1.00 97.81 84 ALA A C 1
ATOM 640 O O . ALA A 1 84 ? -24.054 -8.433 21.605 1.00 97.81 84 ALA A O 1
ATOM 641 N N . ILE A 1 85 ? -21.905 -7.892 21.239 1.00 97.81 85 ILE A N 1
ATOM 642 C CA . ILE A 1 85 ? -21.441 -8.132 22.619 1.00 97.81 85 ILE A CA 1
ATOM 643 C C . ILE A 1 85 ? -21.618 -6.888 23.510 1.00 97.81 85 ILE A C 1
ATOM 645 O O . ILE A 1 85 ? -21.757 -7.011 24.724 1.00 97.81 85 ILE A O 1
ATOM 649 N N . LEU A 1 86 ? -21.665 -5.692 22.912 1.00 98.00 86 LEU A N 1
ATOM 650 C CA . LEU A 1 86 ? -21.811 -4.408 23.605 1.00 98.00 86 LEU A CA 1
ATOM 651 C C . LEU A 1 86 ? -22.898 -4.377 24.694 1.00 98.00 86 LEU A C 1
ATOM 653 O O . LEU A 1 86 ? -22.563 -3.934 25.786 1.00 98.00 86 LEU A O 1
ATOM 657 N N . PRO A 1 87 ? -24.149 -4.837 24.479 1.00 98.06 87 PRO A N 1
ATOM 658 C CA . PRO A 1 87 ? -25.175 -4.737 25.519 1.00 98.06 87 PRO A CA 1
ATOM 659 C C . PRO A 1 87 ? -24.831 -5.521 26.792 1.00 98.06 87 PRO A C 1
ATOM 661 O O . PRO A 1 87 ? -25.208 -5.095 27.876 1.00 98.06 87 PRO A O 1
ATOM 664 N N . ILE A 1 88 ? -24.093 -6.629 26.679 1.00 98.12 88 ILE A N 1
ATOM 665 C CA . ILE A 1 88 ? -23.659 -7.412 27.844 1.00 98.12 88 ILE A CA 1
ATOM 666 C C . ILE A 1 88 ? -22.589 -6.637 28.618 1.00 98.12 88 ILE A C 1
ATOM 668 O O . ILE A 1 88 ? -22.698 -6.484 29.828 1.00 98.12 88 ILE A O 1
ATOM 672 N N . LEU A 1 89 ? -21.598 -6.083 27.913 1.00 97.81 89 LEU A N 1
ATOM 673 C CA . LEU A 1 89 ? -20.550 -5.266 28.534 1.00 97.81 89 LEU A CA 1
ATOM 674 C C . LEU A 1 89 ? -21.121 -4.006 29.193 1.00 97.81 89 LEU A C 1
ATOM 676 O O . LEU A 1 89 ? -20.695 -3.647 30.284 1.00 97.81 89 LEU A O 1
ATOM 680 N N . GLN A 1 90 ? -22.098 -3.364 28.546 1.00 98.12 90 GLN A N 1
ATOM 681 C CA . GLN A 1 90 ? -22.774 -2.196 29.100 1.00 98.12 90 GLN A CA 1
ATOM 682 C C . GLN A 1 90 ? -23.528 -2.556 30.381 1.00 98.12 90 GLN A C 1
ATOM 684 O O . GLN A 1 90 ? -23.417 -1.834 31.360 1.00 98.12 90 GLN A O 1
ATOM 689 N N . ALA A 1 91 ? -24.233 -3.691 30.409 1.00 98.06 91 ALA A N 1
ATOM 690 C CA . ALA A 1 91 ? -24.926 -4.142 31.612 1.00 98.06 91 ALA A CA 1
ATOM 691 C C . ALA A 1 91 ? -23.954 -4.420 32.775 1.00 98.06 91 ALA A C 1
ATOM 693 O O . ALA A 1 91 ? -24.211 -4.002 33.901 1.00 98.06 91 ALA A O 1
ATOM 694 N N . GLU A 1 92 ? -22.813 -5.068 32.507 1.00 98.12 92 GLU A N 1
ATOM 695 C CA . GLU A 1 92 ? -21.771 -5.289 33.521 1.00 98.12 92 GLU A CA 1
ATOM 696 C C . GLU A 1 92 ? -21.184 -3.971 34.056 1.00 98.12 92 GLU A C 1
ATOM 698 O O . GLU A 1 92 ? -20.895 -3.847 35.249 1.00 98.12 92 GLU A O 1
ATOM 703 N N . GLU A 1 93 ? -20.981 -2.984 33.181 1.00 98.38 93 GLU A N 1
ATOM 704 C CA . GLU A 1 93 ? -20.484 -1.662 33.567 1.00 98.38 93 GLU A CA 1
ATOM 705 C C . GLU A 1 93 ? -21.528 -0.873 34.367 1.00 98.38 93 GLU A C 1
ATOM 707 O O . GLU A 1 93 ? -21.184 -0.290 35.397 1.00 98.38 93 GLU A O 1
ATOM 712 N N . ASP A 1 94 ? -22.800 -0.925 33.967 1.00 98.50 94 ASP A N 1
ATOM 713 C CA . ASP A 1 94 ? -23.912 -0.279 34.664 1.00 98.50 94 ASP A CA 1
ATOM 714 C C . ASP A 1 94 ? -24.082 -0.850 36.087 1.00 98.50 94 ASP A C 1
ATOM 716 O O . ASP A 1 94 ? -24.242 -0.088 37.043 1.00 98.50 94 ASP A O 1
ATOM 720 N N . GLU A 1 95 ? -23.971 -2.173 36.275 1.00 97.75 95 GLU A N 1
ATOM 721 C CA . GLU A 1 95 ? -23.999 -2.795 37.609 1.00 97.75 95 GLU A CA 1
ATOM 722 C C . GLU A 1 95 ? -22.852 -2.300 38.501 1.00 97.75 95 GLU A C 1
ATOM 724 O O . GLU A 1 95 ? -23.069 -1.921 39.661 1.00 97.75 95 GLU A O 1
ATOM 729 N N . ARG A 1 96 ? -21.628 -2.255 37.958 1.00 98.12 96 ARG A N 1
ATOM 730 C CA . ARG A 1 96 ? -20.458 -1.724 38.674 1.00 98.12 96 ARG A CA 1
ATOM 731 C C . ARG A 1 96 ? -20.664 -0.259 39.041 1.00 98.12 96 ARG A C 1
ATOM 733 O O . ARG A 1 96 ? -20.449 0.098 40.199 1.00 98.12 96 ARG A O 1
ATOM 740 N N . PHE A 1 97 ? -21.130 0.561 38.102 1.00 98.06 97 PHE A N 1
ATOM 741 C CA . PHE A 1 97 ? -21.384 1.981 38.319 1.00 98.06 97 PHE A CA 1
ATOM 742 C C . PHE A 1 97 ? -22.424 2.209 39.415 1.00 98.06 97 PHE A C 1
ATOM 744 O O . PHE A 1 97 ? -22.170 2.979 40.335 1.00 98.06 97 PHE A O 1
ATOM 751 N N . VAL A 1 98 ? -23.553 1.494 39.390 1.00 98.06 98 VAL A N 1
ATOM 752 C CA . VAL A 1 98 ? -24.584 1.603 40.434 1.00 98.06 98 VAL A CA 1
ATOM 753 C C . VAL A 1 98 ? -24.031 1.200 41.802 1.00 98.06 98 VAL A C 1
ATOM 755 O O . VAL A 1 98 ? -24.370 1.824 42.809 1.00 98.06 98 VAL A O 1
ATOM 758 N N . SER A 1 99 ? -23.176 0.174 41.864 1.00 97.19 99 SER A N 1
ATOM 759 C CA . SER A 1 99 ? -22.559 -0.254 43.123 1.00 97.19 99 SER A CA 1
ATOM 760 C C . SER A 1 99 ? -21.605 0.799 43.701 1.00 97.19 99 SER A C 1
ATOM 762 O O . SER A 1 99 ? -21.670 1.083 44.896 1.00 97.19 99 SER A O 1
ATOM 764 N N . GLU A 1 100 ? -20.769 1.420 42.866 1.00 97.31 100 GLU A N 1
ATOM 765 C CA . GLU A 1 100 ? -19.857 2.492 43.277 1.00 97.31 100 GLU A CA 1
ATOM 766 C C . GLU A 1 100 ? -20.613 3.782 43.601 1.00 97.31 100 GLU A C 1
ATOM 768 O O . GLU A 1 100 ? -20.299 4.457 44.577 1.00 97.31 100 GLU A O 1
ATOM 773 N N . TRP A 1 101 ? -21.671 4.088 42.849 1.00 97.06 101 TRP A N 1
ATOM 774 C CA . TRP A 1 101 ? -22.530 5.241 43.097 1.00 97.06 101 TRP A CA 1
ATOM 775 C C . TRP A 1 101 ? -23.205 5.165 44.466 1.00 97.06 101 TRP A C 1
ATOM 777 O O . TRP A 1 101 ? -23.236 6.153 45.191 1.00 97.06 101 TRP A O 1
ATOM 787 N N . LYS A 1 102 ? -23.684 3.982 44.871 1.00 96.75 102 LYS A N 1
ATOM 788 C CA . LYS A 1 102 ? -24.238 3.776 46.219 1.00 96.75 102 LYS A CA 1
ATOM 789 C C . LYS A 1 102 ? -23.201 4.040 47.309 1.00 96.75 102 LYS A C 1
ATOM 791 O O . LYS A 1 102 ? -23.493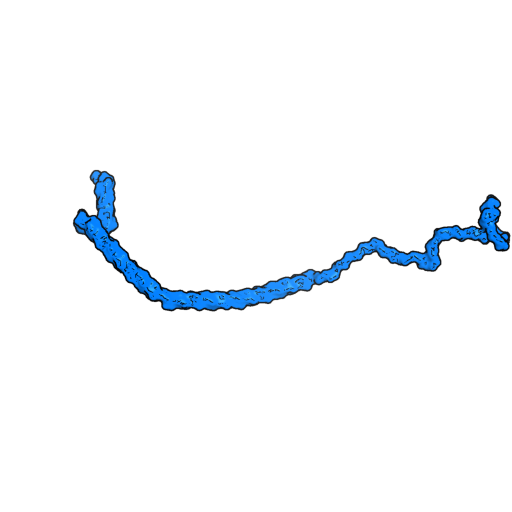 4.783 48.236 1.00 96.75 102 LYS A O 1
ATOM 796 N N . LYS A 1 103 ? -21.978 3.513 47.161 1.00 96.31 103 LYS A N 1
ATOM 797 C CA . LYS A 1 103 ? -20.878 3.785 48.106 1.00 96.31 103 LYS A CA 1
ATOM 798 C C . LYS A 1 103 ? -20.552 5.277 48.179 1.00 96.31 103 LYS A C 1
ATOM 800 O O . LYS A 1 103 ? -20.285 5.788 49.261 1.00 96.31 103 LYS A O 1
ATOM 805 N N . TYR A 1 104 ? -20.567 5.965 47.036 1.00 93.81 104 TYR A N 1
ATOM 806 C CA . TYR A 1 104 ? -20.352 7.408 46.973 1.00 93.81 104 TYR A CA 1
ATOM 807 C C . TYR A 1 104 ? -21.455 8.178 47.706 1.00 93.81 104 TYR A C 1
ATOM 809 O O . TYR A 1 104 ? -21.133 9.070 48.481 1.00 93.81 104 TYR A O 1
ATOM 817 N N . LEU A 1 105 ? -22.726 7.803 47.527 1.00 90.81 105 LEU A N 1
ATOM 818 C CA . LEU A 1 105 ? -23.851 8.414 48.242 1.00 90.81 105 LEU A CA 1
ATOM 819 C C . LEU A 1 105 ? -23.793 8.163 49.754 1.00 90.81 105 LEU A C 1
ATOM 821 O O . LEU A 1 105 ? -24.037 9.085 50.526 1.00 90.81 105 LEU A O 1
ATOM 825 N N . ASP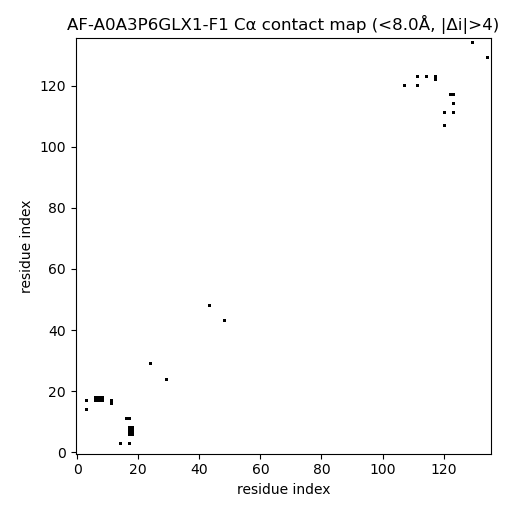 A 1 106 ? -23.446 6.946 50.182 1.00 92.06 106 ASP A N 1
ATOM 826 C CA . ASP A 1 106 ? -23.275 6.621 51.604 1.00 92.06 106 ASP A CA 1
ATOM 827 C C . ASP A 1 106 ? -22.142 7.464 52.220 1.00 92.06 106 ASP A C 1
ATOM 829 O O . ASP A 1 106 ? -22.290 8.037 53.300 1.00 92.06 106 ASP A O 1
ATOM 833 N N . TYR A 1 107 ? -21.030 7.611 51.491 1.00 90.00 107 TYR A N 1
ATOM 834 C CA . TYR A 1 107 ? -19.919 8.480 51.876 1.00 90.00 107 TYR A CA 1
ATOM 835 C C . TYR A 1 107 ? -20.320 9.963 51.920 1.00 90.00 107 TYR A C 1
ATOM 837 O O . TYR A 1 107 ? -19.9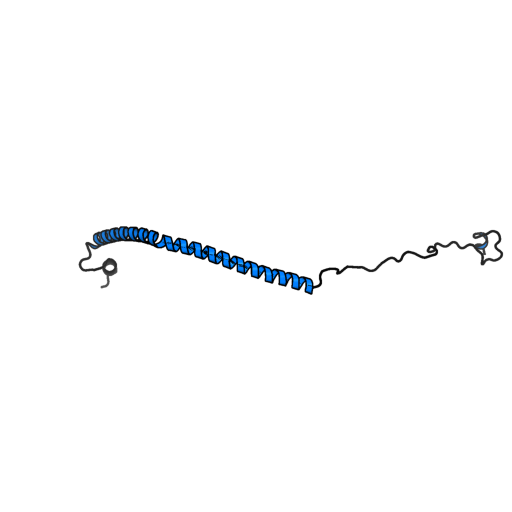88 10.662 52.878 1.00 90.00 107 TYR A O 1
ATOM 845 N N . GLU A 1 108 ? -21.049 10.449 50.913 1.00 86.06 108 GLU A N 1
ATOM 846 C CA . GLU A 1 108 ? -21.571 11.816 50.867 1.00 86.06 108 GLU A CA 1
ATOM 847 C C . GLU A 1 108 ? -22.478 12.080 52.074 1.00 86.06 108 GLU A C 1
ATOM 849 O O . GLU A 1 108 ? -22.272 13.063 52.784 1.00 86.06 108 GLU A O 1
ATOM 854 N N . ALA A 1 109 ? -23.409 11.173 52.382 1.00 85.94 109 ALA A N 1
ATOM 855 C CA . ALA A 1 109 ? -24.295 11.281 53.537 1.00 85.94 109 ALA A CA 1
ATOM 856 C C . ALA A 1 109 ? -23.528 11.325 54.869 1.00 85.94 109 ALA A C 1
ATOM 858 O 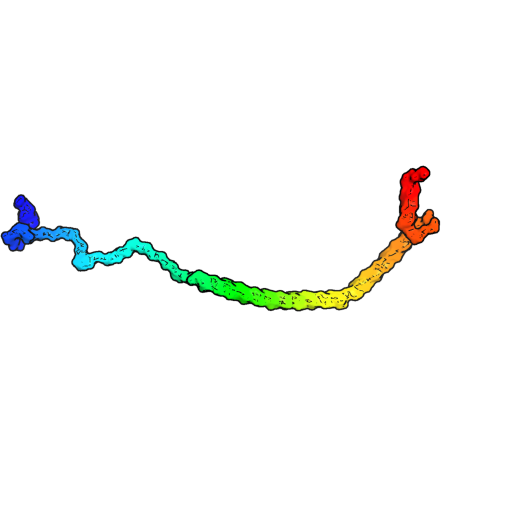O . ALA A 1 109 ? -23.900 12.082 55.767 1.00 85.94 109 ALA A O 1
ATOM 859 N N . ASP A 1 110 ? -22.443 10.557 55.002 1.00 87.31 110 ASP A N 1
ATOM 860 C CA . ASP A 1 110 ? -21.585 10.576 56.187 1.00 87.31 110 ASP A CA 1
ATOM 861 C C . ASP A 1 110 ? -20.829 11.900 56.361 1.00 87.31 110 ASP A C 1
ATOM 863 O O . ASP A 1 110 ? -20.762 12.422 57.477 1.00 87.31 110 ASP A O 1
ATOM 867 N N . VAL A 1 111 ? -20.298 12.464 55.274 1.00 85.12 111 VAL A N 1
ATOM 868 C CA . VAL A 1 111 ? -19.585 13.754 55.279 1.00 85.12 111 VAL A CA 1
ATOM 869 C C . VAL A 1 111 ? -20.548 14.929 55.492 1.00 85.12 111 VAL A C 1
ATOM 871 O O . VAL A 1 111 ? -20.214 15.893 56.180 1.00 85.12 111 VAL A O 1
ATOM 874 N N . MET A 1 112 ? -21.765 14.846 54.952 1.00 74.44 112 MET A N 1
ATOM 875 C CA . MET A 1 112 ? -22.755 15.931 54.931 1.00 74.44 112 MET A CA 1
ATOM 876 C C . MET A 1 112 ? -23.545 16.107 56.235 1.00 74.44 112 MET A C 1
ATOM 878 O O . MET A 1 112 ? -24.323 17.053 56.343 1.00 74.44 112 MET A O 1
ATOM 882 N N . LYS A 1 113 ? -23.326 15.272 57.263 1.00 79.94 113 LYS A N 1
ATOM 883 C CA . LYS A 1 113 ? -24.016 15.357 58.573 1.00 79.94 113 LYS A CA 1
ATOM 884 C C . LYS A 1 113 ? -23.961 16.746 59.232 1.00 79.94 113 LYS A C 1
ATOM 886 O O . LYS A 1 113 ? -24.819 17.056 60.053 1.00 79.94 113 LYS A O 1
ATOM 891 N N . GLY A 1 114 ? -22.965 17.569 58.894 1.00 74.12 114 GLY A N 1
ATOM 892 C CA . GLY A 1 114 ? -22.795 18.933 59.410 1.00 74.12 114 GLY A CA 1
ATOM 893 C C . GLY A 1 114 ? -23.446 20.053 58.585 1.00 74.12 114 GLY A C 1
ATOM 894 O O . GLY A 1 114 ? -23.442 21.192 59.038 1.00 74.12 114 GLY A O 1
ATOM 895 N N . CYS A 1 115 ? -23.997 19.764 57.402 1.00 64.62 115 CYS A N 1
ATOM 896 C CA . CYS A 1 115 ? -24.612 20.748 56.506 1.00 64.62 115 CYS A CA 1
ATOM 897 C C . CYS A 1 115 ? -26.137 20.575 56.502 1.00 64.62 115 CYS A C 1
ATOM 899 O O . CYS A 1 115 ? -26.686 19.758 55.766 1.00 64.62 115 CYS A O 1
ATOM 901 N N . SER A 1 116 ? -26.843 21.328 57.349 1.00 57.69 116 SER A N 1
ATOM 902 C CA . SER A 1 116 ? -28.306 21.292 57.421 1.00 57.69 116 SER A CA 1
ATOM 903 C C . SER A 1 116 ? -28.945 22.170 56.335 1.00 57.69 116 SER A C 1
ATOM 905 O O . SER A 1 116 ? -28.643 23.353 56.214 1.00 57.69 116 SER A O 1
ATOM 907 N N . GLY A 1 117 ? -29.868 21.592 55.556 1.00 66.31 117 GLY A N 1
ATOM 908 C CA . GLY A 1 117 ? -30.726 22.331 54.617 1.00 66.31 117 GLY A CA 1
ATOM 909 C C . GLY A 1 117 ? -30.215 22.483 53.178 1.00 66.31 117 GLY A C 1
ATOM 910 O O . GLY A 1 117 ? -30.815 23.247 52.430 1.00 66.31 117 GLY A O 1
ATOM 911 N N . MET A 1 118 ? -29.151 21.778 52.780 1.00 67.12 118 MET A N 1
ATOM 912 C CA . MET A 1 118 ? -28.612 21.807 51.409 1.00 67.12 118 MET A CA 1
ATOM 913 C C . MET A 1 118 ? -28.863 20.487 50.679 1.00 67.12 118 MET A C 1
ATOM 915 O O . MET A 1 118 ? -28.792 19.421 51.291 1.00 67.12 118 MET A O 1
ATOM 919 N N . GLU A 1 119 ? -29.143 20.560 49.375 1.00 65.31 119 GLU A N 1
ATOM 920 C CA . GLU A 1 119 ? -29.535 19.400 48.561 1.00 65.31 119 GLU A CA 1
ATOM 921 C C . GLU A 1 119 ? -28.336 18.672 47.936 1.00 65.31 119 GLU A C 1
ATOM 923 O O . GLU A 1 119 ? -28.467 17.517 47.535 1.00 65.31 119 GLU A O 1
ATOM 928 N N . SER A 1 120 ? -27.160 19.312 47.861 1.00 69.31 120 SER A N 1
ATOM 929 C CA . SER A 1 120 ? -25.974 18.717 47.230 1.00 69.31 120 SER A CA 1
ATOM 930 C C . SER A 1 120 ? -24.656 19.009 47.954 1.00 69.31 120 SER A C 1
ATOM 932 O O . SER A 1 120 ? -24.438 20.099 48.492 1.00 69.31 120 SER A O 1
ATOM 934 N N . TRP A 1 121 ? -23.704 18.067 47.893 1.00 69.25 121 TRP A N 1
ATOM 935 C CA . TRP A 1 121 ? -22.342 18.269 48.410 1.00 69.25 121 TRP A CA 1
ATOM 936 C C . TRP A 1 121 ? -21.596 19.432 47.753 1.00 69.25 121 TRP A C 1
ATOM 938 O O . TRP A 1 121 ? -20.762 20.073 48.389 1.00 69.25 121 TRP A O 1
ATOM 948 N N . ARG A 1 122 ? -21.932 19.767 46.500 1.00 64.50 122 ARG A N 1
ATOM 949 C CA . ARG A 1 122 ? -21.344 20.908 45.785 1.00 64.50 122 ARG A CA 1
ATOM 950 C C . ARG A 1 122 ? -21.748 22.244 46.425 1.00 64.50 122 ARG A C 1
ATOM 952 O O . ARG A 1 122 ? -20.903 23.123 46.555 1.00 64.50 122 ARG A O 1
ATOM 959 N N . GLU A 1 123 ? -22.996 22.367 46.877 1.00 70.94 123 GLU A N 1
ATOM 960 C CA . GLU A 1 123 ? -23.494 23.546 47.600 1.00 70.94 123 GLU A CA 1
ATOM 961 C C . GLU A 1 123 ? -22.919 23.638 49.020 1.00 70.94 123 GLU A C 1
ATOM 963 O O . GLU A 1 123 ? -22.476 24.713 49.423 1.00 70.94 123 GLU A O 1
ATOM 968 N N . CYS A 1 124 ? -22.828 22.518 49.747 1.00 71.06 124 CYS A N 1
ATOM 969 C CA . CYS A 1 124 ? -22.195 22.489 51.075 1.00 71.06 124 CYS A CA 1
ATOM 970 C C . CYS A 1 124 ? -20.697 22.826 51.014 1.00 71.06 124 CYS A C 1
ATOM 972 O O . CYS A 1 124 ? -20.213 23.611 51.829 1.00 71.06 124 CYS A O 1
ATOM 974 N N . LEU A 1 125 ? -19.963 22.329 50.012 1.00 69.38 125 LEU A N 1
ATOM 975 C CA . LEU A 1 125 ? -18.574 22.735 49.770 1.00 69.38 125 LEU A CA 1
ATOM 976 C C . LEU A 1 125 ? -18.449 24.225 49.458 1.00 69.38 125 LEU A C 1
ATOM 978 O O . LEU A 1 125 ? -17.511 24.868 49.924 1.00 69.38 125 LEU A O 1
ATOM 982 N N . GLN A 1 126 ? -19.372 24.776 48.668 1.00 68.31 126 GLN A N 1
ATOM 983 C CA . GLN A 1 126 ? -19.354 26.192 48.323 1.00 68.31 126 GLN A CA 1
ATOM 984 C C . GLN A 1 126 ? -19.611 27.057 49.564 1.00 68.31 126 GLN A C 1
ATOM 986 O O . GLN A 1 126 ? -18.885 28.028 49.764 1.00 68.31 126 GLN A O 1
ATOM 991 N N . PHE A 1 127 ? -20.531 26.649 50.443 1.00 68.88 127 PHE A N 1
ATOM 992 C CA . PHE A 1 127 ? -20.762 27.278 51.747 1.00 68.88 127 PHE A CA 1
ATOM 993 C C . PHE A 1 127 ? -19.524 27.221 52.655 1.00 68.88 127 PHE A C 1
ATOM 995 O O . PHE A 1 127 ? -19.052 28.261 53.102 1.00 68.88 127 PHE A O 1
ATOM 1002 N N . TRP A 1 128 ? -18.916 26.044 52.837 1.00 68.75 128 TRP A N 1
ATOM 1003 C CA . TRP A 1 128 ? -17.683 25.900 53.625 1.00 68.75 128 TRP A CA 1
ATOM 1004 C C . TRP A 1 128 ? -16.494 26.662 53.025 1.00 68.75 128 TRP A C 1
ATOM 1006 O O . TRP A 1 128 ? -15.649 27.163 53.764 1.00 68.75 128 TRP A O 1
ATOM 1016 N N . SER A 1 129 ? -16.417 26.786 51.695 1.00 67.06 129 SER A N 1
ATOM 1017 C CA . SER A 1 129 ? -15.399 27.610 51.034 1.00 67.06 129 SER A CA 1
ATOM 1018 C C . SER A 1 129 ? -15.634 29.106 51.256 1.00 67.06 129 SER A C 1
ATOM 1020 O O . SER A 1 129 ? -14.671 29.837 51.472 1.00 67.06 129 SER A O 1
ATOM 1022 N N . LEU A 1 130 ? -16.898 29.547 51.263 1.00 63.81 130 LEU A N 1
ATOM 1023 C CA . LEU A 1 130 ? -17.285 30.935 51.511 1.00 63.81 130 LEU A CA 1
ATOM 1024 C C . LEU A 1 130 ? -17.004 31.323 52.970 1.00 63.81 130 LEU A C 1
ATOM 1026 O O . LEU A 1 130 ? -16.362 32.351 53.188 1.00 63.81 130 LEU A O 1
ATOM 1030 N N . ASP A 1 131 ? -17.347 30.459 53.932 1.00 61.91 131 ASP A N 1
ATOM 1031 C CA . ASP A 1 131 ? -16.997 30.621 55.352 1.00 61.91 131 ASP A CA 1
ATOM 1032 C C . ASP A 1 131 ? -15.472 30.617 55.576 1.00 61.91 131 ASP A C 1
ATOM 1034 O O . ASP A 1 131 ? -14.954 31.416 56.357 1.00 61.91 131 ASP A O 1
ATOM 1038 N N . ALA A 1 132 ? -14.718 29.776 54.854 1.00 61.16 132 ALA A N 1
ATOM 1039 C CA . ALA A 1 132 ? -13.255 29.729 54.946 1.00 61.16 132 ALA A CA 1
ATOM 1040 C C . ALA A 1 132 ? -12.552 30.943 54.303 1.00 61.16 132 ALA A C 1
ATOM 1042 O O . ALA A 1 132 ? -11.440 31.285 54.707 1.00 61.16 132 ALA A O 1
ATOM 1043 N N . THR A 1 133 ? -13.174 31.602 53.317 1.00 57.84 133 THR A N 1
ATOM 1044 C CA . THR A 1 133 ? -12.637 32.830 52.694 1.00 57.84 133 THR A CA 1
ATOM 1045 C C . THR A 1 133 ? -13.003 34.124 53.415 1.00 57.84 133 THR A C 1
ATOM 1047 O O . THR A 1 133 ? -12.488 35.165 53.017 1.00 57.84 133 THR A O 1
ATOM 1050 N N . GLY A 1 134 ? -13.812 34.076 54.483 1.00 50.12 134 GLY A N 1
ATOM 1051 C CA . GLY A 1 134 ? -14.019 35.202 55.398 1.00 50.12 134 GLY A CA 1
ATOM 1052 C C . GLY A 1 134 ? -14.296 36.530 54.689 1.00 50.12 134 GLY A C 1
ATOM 1053 O O . GLY A 1 134 ? -13.492 37.459 54.778 1.00 50.12 134 GLY A O 1
ATOM 1054 N N . TYR A 1 135 ? -15.414 36.625 53.969 1.00 47.47 135 TYR A N 1
ATOM 1055 C CA . TYR A 1 135 ? -15.941 37.936 53.593 1.00 47.47 135 TYR A CA 1
ATOM 1056 C C . TYR A 1 135 ? -16.606 38.585 54.816 1.00 47.47 135 TYR A C 1
ATOM 1058 O O . TYR A 1 135 ? -17.402 37.949 55.505 1.00 47.47 135 TYR A O 1
ATOM 1066 N N . TRP A 1 136 ? -16.207 39.834 55.072 1.00 44.25 136 TRP A N 1
ATOM 1067 C CA . TRP A 1 136 ? -16.803 40.785 56.013 1.00 44.25 136 TRP A CA 1
ATOM 1068 C C . TRP A 1 1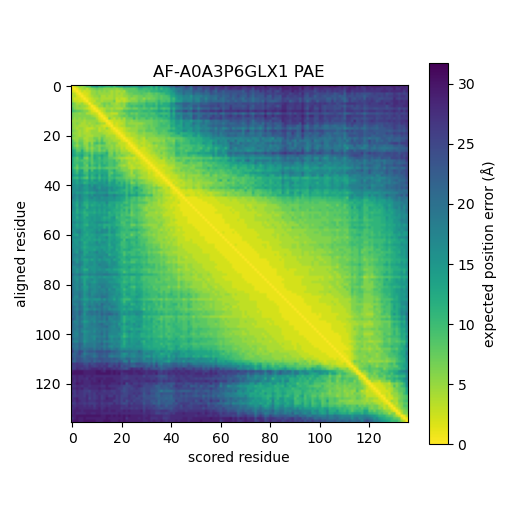36 ? -18.300 40.997 55.784 1.00 44.25 136 TRP A C 1
ATOM 1070 O O . TRP A 1 136 ? -18.718 40.966 54.602 1.00 44.25 136 TRP A O 1
#

Foldseek 3Di:
DCVCVVQDDPPDPDPVPGDDDDDDAPPPGDDDDDPDDDDDPPDDDPVVVVCVVVVVVVVVVVVVVVVVVVVVVVVVVVVVVCVVCVVVVVVVVVVVVVVVVVVVVVVQVVVCPPPPDDDDPVVVVVVVVVVVVDDD